Protein AF-A0A7C1PF03-F1 (afdb_monomer_lite)

pLDDT: mean 90.73, std 14.26, range [33.53, 98.62]

Radius of gyration: 15.97 Å; chains: 1; bounding box: 51×38×37 Å

Structure (mmCIF, N/CA/C/O backbone):
data_AF-A0A7C1PF03-F1
#
_entry.id   AF-A0A7C1PF03-F1
#
loop_
_atom_site.group_PDB
_atom_site.id
_atom_site.type_symbol
_atom_site.label_atom_id
_atom_site.label_alt_id
_atom_site.label_comp_id
_atom_site.label_asym_id
_atom_site.label_entity_id
_atom_site.label_seq_id
_atom_site.pdbx_PDB_ins_code
_atom_site.Cartn_x
_atom_site.Cartn_y
_atom_site.Cartn_z
_atom_site.occupancy
_atom_site.B_iso_or_equiv
_atom_site.auth_seq_id
_atom_site.auth_comp_id
_atom_site.auth_asym_id
_atom_site.auth_atom_id
_atom_site.pdbx_PDB_model_num
ATOM 1 N N . MET A 1 1 ? 2.542 13.795 2.225 1.00 77.25 1 MET A N 1
ATOM 2 C CA . MET A 1 1 ? 1.466 13.118 1.462 1.00 77.25 1 MET A CA 1
ATOM 3 C C . MET A 1 1 ? 1.217 13.896 0.180 1.00 77.25 1 MET A C 1
ATOM 5 O O . MET A 1 1 ? 0.924 15.082 0.275 1.00 77.25 1 MET A O 1
ATOM 9 N N . LYS A 1 2 ? 1.410 13.273 -0.987 1.00 88.19 2 LYS A N 1
ATOM 10 C CA . LYS A 1 2 ? 1.165 13.891 -2.303 1.00 88.19 2 LYS A CA 1
ATOM 11 C C . LYS A 1 2 ? -0.329 13.800 -2.676 1.00 88.19 2 LYS A C 1
ATOM 13 O O . LYS A 1 2 ? -1.029 12.983 -2.063 1.00 88.19 2 LYS A O 1
ATOM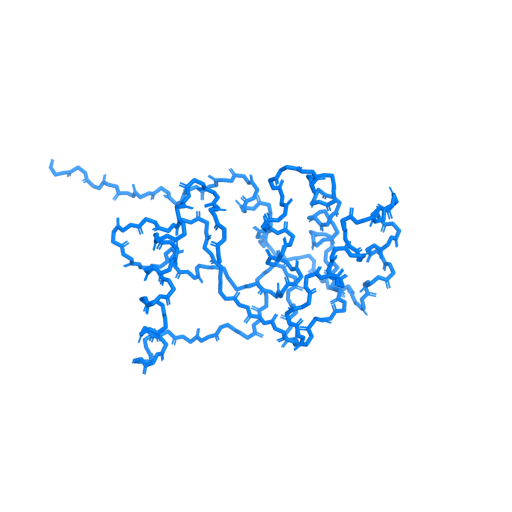 18 N N . PRO A 1 3 ? -0.828 14.600 -3.637 1.00 90.75 3 PRO A N 1
ATOM 19 C CA . PRO A 1 3 ? -2.128 14.340 -4.251 1.00 90.75 3 PRO A CA 1
ATOM 20 C C . PRO A 1 3 ? -2.194 12.901 -4.772 1.00 90.75 3 PRO A C 1
ATOM 22 O O . PRO A 1 3 ? -1.166 12.329 -5.143 1.00 90.75 3 PRO A O 1
ATOM 25 N N . TYR A 1 4 ? -3.376 12.298 -4.754 1.00 91.50 4 TYR A N 1
ATOM 26 C CA . TYR A 1 4 ? -3.552 10.922 -5.205 1.00 91.50 4 TYR A CA 1
ATOM 27 C C . TYR A 1 4 ? -4.984 10.680 -5.662 1.00 91.50 4 TYR A C 1
ATOM 29 O O . TYR A 1 4 ? -5.913 11.022 -4.937 1.00 91.50 4 TYR A O 1
ATOM 37 N N . ASN A 1 5 ? -5.136 10.072 -6.840 1.00 89.44 5 ASN A N 1
ATOM 38 C CA . ASN A 1 5 ? -6.428 9.692 -7.414 1.00 89.44 5 ASN A CA 1
ATOM 39 C C . ASN A 1 5 ? -7.464 10.838 -7.416 1.00 89.44 5 ASN A C 1
ATOM 41 O O . ASN A 1 5 ? -8.605 10.660 -7.013 1.00 89.44 5 ASN A O 1
ATOM 45 N N . GLY A 1 6 ? -7.032 12.054 -7.772 1.00 91.25 6 GLY A N 1
ATOM 46 C CA . GLY A 1 6 ? -7.879 13.255 -7.753 1.00 91.25 6 GLY A CA 1
ATOM 47 C C . GLY A 1 6 ? -8.086 13.897 -6.373 1.00 91.25 6 GLY A C 1
ATOM 48 O O . GLY A 1 6 ? -8.570 15.021 -6.295 1.00 91.25 6 GLY A O 1
ATOM 49 N N . PHE A 1 7 ? -7.658 13.259 -5.280 1.00 94.50 7 PHE A N 1
ATOM 50 C CA . PHE A 1 7 ? -7.795 13.808 -3.931 1.00 94.50 7 PHE A CA 1
ATOM 51 C C . PHE A 1 7 ? -6.573 14.618 -3.497 1.00 94.50 7 PHE A C 1
ATOM 53 O O . PHE A 1 7 ? -5.415 14.198 -3.626 1.00 94.50 7 PHE A O 1
ATOM 60 N N . SER A 1 8 ? -6.843 15.785 -2.910 1.00 96.00 8 SER A N 1
ATOM 61 C CA . SER A 1 8 ? -5.815 16.678 -2.383 1.00 96.00 8 SER A CA 1
ATOM 62 C C . SER A 1 8 ? -5.141 16.102 -1.126 1.00 96.00 8 SER A C 1
ATOM 64 O O . SER A 1 8 ? -5.741 15.315 -0.384 1.00 96.00 8 SER A O 1
ATOM 66 N N . PRO A 1 9 ? -3.911 16.539 -0.796 1.00 96.56 9 PRO A N 1
ATOM 67 C CA . PRO A 1 9 ? -3.266 16.182 0.465 1.00 96.56 9 PRO A CA 1
ATOM 68 C C . PRO A 1 9 ? -4.105 16.522 1.700 1.00 96.56 9 PRO A C 1
ATOM 70 O O . PRO A 1 9 ? -4.024 15.810 2.697 1.00 96.56 9 PRO A O 1
ATOM 73 N N . ARG A 1 10 ? -4.903 17.599 1.645 1.00 97.12 10 ARG A N 1
ATOM 74 C CA . ARG A 1 10 ? -5.795 18.008 2.737 1.00 97.12 10 ARG A CA 1
ATOM 75 C C . ARG A 1 10 ? -6.911 16.985 2.949 1.00 97.12 10 ARG A C 1
ATOM 77 O O . ARG A 1 10 ? -7.082 16.539 4.079 1.00 97.12 10 ARG A O 1
ATOM 84 N N . ALA A 1 11 ? -7.604 16.575 1.883 1.00 96.56 11 ALA A N 1
ATOM 85 C CA . ALA A 1 11 ? -8.670 15.570 1.957 1.00 96.56 11 ALA A CA 1
ATOM 86 C C . ALA A 1 11 ? -8.147 14.244 2.535 1.00 96.56 11 ALA A C 1
ATOM 88 O O . ALA A 1 11 ? -8.688 13.715 3.504 1.00 96.56 11 ALA A O 1
ATOM 89 N N . ARG A 1 12 ? -7.006 13.767 2.025 1.00 97.31 12 ARG A N 1
ATOM 90 C CA . ARG A 1 12 ? -6.386 12.521 2.500 1.00 97.31 12 ARG A CA 1
ATOM 91 C C . ARG A 1 12 ? -5.930 12.591 3.962 1.00 97.31 12 ARG A C 1
ATOM 93 O O . ARG A 1 12 ? -6.056 11.610 4.689 1.00 97.31 12 ARG A O 1
ATOM 100 N N . ARG A 1 13 ? -5.411 13.740 4.418 1.00 97.69 13 ARG A N 1
ATOM 101 C CA . ARG A 1 13 ? -5.062 13.948 5.836 1.00 97.69 13 ARG A CA 1
ATOM 102 C C . ARG A 1 13 ? -6.296 13.945 6.732 1.00 97.69 13 ARG A C 1
ATOM 104 O O . ARG A 1 13 ? -6.233 13.352 7.801 1.00 97.69 13 ARG A O 1
ATOM 111 N N . ALA A 1 14 ? -7.393 14.570 6.308 1.00 98.06 14 ALA A N 1
ATOM 112 C CA . ALA A 1 14 ? -8.637 14.574 7.073 1.00 98.06 14 ALA A CA 1
ATOM 113 C C . ALA A 1 14 ? -9.175 13.145 7.270 1.00 98.06 14 ALA A C 1
ATOM 115 O O . ALA A 1 14 ? -9.450 12.751 8.402 1.00 98.06 14 ALA A O 1
ATOM 116 N N . ALA A 1 15 ? -9.201 12.344 6.202 1.00 98.00 15 ALA A N 1
ATOM 117 C CA . ALA A 1 15 ? -9.570 10.932 6.269 1.00 98.00 15 ALA A CA 1
ATOM 118 C C . ALA A 1 15 ? -8.624 10.109 7.165 1.00 98.00 15 ALA A C 1
ATOM 120 O O . ALA A 1 15 ? -9.083 9.301 7.967 1.00 98.00 15 ALA A O 1
ATOM 121 N N . LEU A 1 16 ? -7.304 10.340 7.087 1.00 97.50 16 LEU A N 1
ATOM 122 C CA . LEU A 1 16 ? -6.335 9.678 7.971 1.00 97.50 16 LEU A CA 1
ATOM 123 C C . LEU A 1 16 ? -6.571 10.033 9.446 1.00 97.50 16 LEU A C 1
ATOM 125 O O . LEU A 1 16 ? -6.504 9.156 10.304 1.00 97.50 16 LEU A O 1
ATOM 129 N N . THR A 1 17 ? -6.837 11.304 9.753 1.00 98.38 17 THR A N 1
ATOM 130 C CA . THR A 1 17 ? -7.156 11.747 11.116 1.00 98.38 17 THR A CA 1
ATOM 131 C C . THR A 1 17 ? -8.432 11.086 11.622 1.00 98.38 17 THR A C 1
ATOM 133 O O . THR A 1 17 ? -8.454 10.615 12.756 1.00 98.38 17 THR A O 1
ATOM 136 N N . TRP A 1 18 ? -9.472 11.011 10.789 1.00 98.62 18 TRP A N 1
ATOM 137 C CA . TRP A 1 18 ? -10.704 10.299 11.124 1.00 98.62 18 TRP A CA 1
ATOM 138 C C . TRP A 1 18 ? -10.438 8.815 11.407 1.00 98.62 18 TRP A C 1
ATOM 140 O O . TRP A 1 18 ? -10.775 8.337 12.484 1.00 98.62 18 TRP A O 1
ATOM 150 N N . LEU A 1 19 ? -9.722 8.116 10.521 1.00 98.44 19 LEU A N 1
ATOM 151 C CA . LEU A 1 19 ? -9.433 6.688 10.681 1.00 98.44 19 LEU A CA 1
ATOM 152 C C . LEU A 1 19 ? -8.624 6.398 11.954 1.00 98.44 19 LEU A C 1
ATOM 154 O O . LEU A 1 19 ? -8.902 5.441 12.669 1.00 98.44 19 LEU A O 1
ATOM 158 N N . LYS A 1 20 ? -7.651 7.256 12.281 1.00 98.25 20 LYS A N 1
ATOM 159 C CA . LYS A 1 20 ? -6.896 7.149 13.537 1.00 98.25 20 LYS A CA 1
ATOM 160 C C . LYS A 1 20 ? -7.783 7.306 14.772 1.00 98.25 20 LYS A C 1
ATOM 162 O O . LYS A 1 20 ? -7.531 6.638 15.768 1.00 98.25 20 LYS A O 1
ATOM 167 N N . ARG A 1 21 ? -8.806 8.166 14.719 1.00 98.50 21 ARG A N 1
ATOM 168 C CA . ARG A 1 21 ? -9.789 8.302 15.806 1.00 98.50 21 ARG A CA 1
ATOM 169 C C . ARG A 1 21 ? -10.666 7.059 15.923 1.00 98.50 21 ARG A C 1
ATOM 171 O O . ARG A 1 21 ? -10.918 6.634 17.042 1.00 98.50 21 ARG A O 1
ATOM 178 N N . GLU A 1 22 ? -11.066 6.450 14.807 1.00 98.62 22 GLU A N 1
ATOM 179 C CA . GLU A 1 22 ? -11.796 5.174 14.824 1.00 98.62 22 GLU A CA 1
ATOM 180 C C . GLU A 1 22 ? -10.974 4.051 15.470 1.00 98.62 22 GLU A C 1
ATOM 182 O O . GLU A 1 22 ? -11.512 3.289 16.271 1.00 98.62 22 GLU A O 1
ATOM 187 N N . TYR A 1 23 ? -9.667 3.988 15.183 1.00 98.31 23 TYR A N 1
ATOM 188 C CA . TYR A 1 23 ? -8.753 3.050 15.845 1.00 98.31 23 TYR A CA 1
ATOM 189 C C . TYR A 1 23 ? -8.600 3.340 17.338 1.00 98.31 23 TYR A C 1
ATOM 191 O O . TYR A 1 23 ? -8.730 2.433 18.151 1.00 98.31 23 TYR A O 1
ATOM 199 N N . ALA A 1 24 ? -8.359 4.599 17.714 1.00 98.44 24 ALA A N 1
ATOM 200 C CA . ALA A 1 24 ? -8.208 4.985 19.117 1.00 98.44 24 ALA A CA 1
ATOM 201 C C . ALA A 1 24 ? -9.483 4.726 19.937 1.00 98.44 24 ALA A C 1
ATOM 203 O O . ALA A 1 24 ? -9.402 4.411 21.118 1.00 98.44 24 ALA A O 1
ATOM 204 N N . ALA A 1 25 ? -10.653 4.834 19.306 1.00 98.31 25 ALA A N 1
ATOM 205 C CA . ALA A 1 25 ? -11.940 4.545 19.924 1.00 98.31 25 ALA A CA 1
ATOM 206 C C . ALA A 1 25 ? -12.333 3.055 19.883 1.00 98.31 25 ALA A C 1
ATOM 208 O O . ALA A 1 25 ? -13.431 2.718 20.315 1.00 98.31 25 ALA A O 1
ATOM 209 N N . GLY A 1 26 ? -11.501 2.176 19.312 1.00 98.12 26 GLY A N 1
ATOM 210 C CA . GLY A 1 26 ? -11.781 0.740 19.207 1.00 98.12 26 GLY A CA 1
ATOM 211 C C . GLY A 1 26 ? -12.901 0.360 18.230 1.00 98.12 26 GLY A C 1
ATOM 212 O O . GLY A 1 26 ? -13.267 -0.808 18.154 1.00 98.12 26 GLY A O 1
ATOM 213 N N . ARG A 1 27 ? -13.440 1.309 17.452 1.00 97.88 27 ARG A N 1
ATOM 214 C CA . ARG A 1 27 ? -14.486 1.042 16.444 1.00 97.88 27 ARG A CA 1
ATOM 215 C C . ARG A 1 27 ? -13.943 0.369 15.188 1.00 97.88 27 ARG A C 1
ATOM 217 O O . ARG A 1 27 ? -14.700 -0.221 14.423 1.00 97.88 27 ARG A O 1
ATOM 224 N N . ARG A 1 28 ? -12.634 0.475 14.958 1.00 97.69 28 ARG A N 1
ATOM 225 C CA . ARG A 1 28 ? -11.913 -0.207 13.881 1.00 97.69 28 ARG A CA 1
ATOM 226 C C . ARG A 1 28 ? -10.607 -0.776 14.412 1.00 97.69 28 ARG A C 1
ATOM 228 O O . ARG A 1 28 ? -10.045 -0.257 15.375 1.00 97.69 28 ARG A O 1
ATOM 235 N N . THR A 1 29 ? -10.086 -1.785 13.729 1.00 97.25 29 THR A N 1
ATOM 236 C CA . THR A 1 29 ? -8.787 -2.387 14.029 1.00 97.25 29 THR A CA 1
ATOM 237 C C . THR A 1 29 ? -7.780 -2.079 12.921 1.00 97.25 29 THR A C 1
ATOM 239 O O . THR A 1 29 ? -8.134 -2.096 11.738 1.00 97.25 29 THR A O 1
ATOM 242 N N . PRO A 1 30 ? -6.516 -1.774 13.265 1.00 97.12 30 PRO A N 1
ATOM 243 C CA . PRO A 1 30 ? -5.452 -1.699 12.276 1.00 97.12 30 PRO A CA 1
ATOM 244 C C . PRO A 1 30 ? -5.292 -3.036 11.534 1.00 97.12 30 PRO A C 1
ATOM 246 O O . PRO A 1 30 ? -5.387 -4.094 12.159 1.00 97.12 30 PRO A O 1
ATOM 249 N N . PRO A 1 31 ? -5.025 -3.015 10.219 1.00 97.75 31 PRO A N 1
ATOM 250 C CA . PRO A 1 31 ? -4.905 -4.239 9.442 1.00 97.75 31 PRO A CA 1
ATOM 251 C C . PRO A 1 31 ? -3.628 -5.020 9.770 1.00 97.75 31 PRO A C 1
ATOM 253 O O . PRO A 1 31 ? -2.554 -4.439 9.919 1.00 97.75 31 PRO A O 1
ATOM 256 N N . THR A 1 32 ? -3.738 -6.348 9.793 1.00 97.94 32 THR A N 1
ATOM 257 C CA . THR A 1 32 ? -2.624 -7.280 10.061 1.00 97.94 32 THR A CA 1
ATOM 258 C C . THR A 1 32 ? -2.328 -8.231 8.901 1.00 97.94 32 THR A C 1
ATOM 260 O O . THR A 1 32 ? -1.326 -8.939 8.928 1.00 97.94 32 THR A O 1
ATOM 263 N N . VAL A 1 33 ? -3.167 -8.246 7.859 1.00 97.44 33 VAL A N 1
ATOM 264 C CA . VAL A 1 33 ? -2.991 -9.084 6.666 1.00 97.44 33 VAL A CA 1
ATOM 265 C C . VAL A 1 33 ? -3.280 -8.255 5.422 1.00 97.44 33 VAL A C 1
ATOM 267 O O . VAL A 1 33 ? -4.213 -7.465 5.391 1.00 97.44 33 VAL A O 1
ATOM 270 N N . CYS A 1 34 ? -2.458 -8.413 4.389 1.00 97.81 34 CYS A N 1
ATOM 271 C CA . CYS A 1 34 ? -2.644 -7.752 3.104 1.00 97.81 34 CYS A CA 1
ATOM 272 C C . CYS A 1 34 ? -3.741 -8.442 2.281 1.00 97.81 34 CYS A C 1
ATOM 274 O O . CYS A 1 34 ? -3.567 -9.595 1.884 1.00 97.81 34 CYS A O 1
ATOM 276 N N . ASP A 1 35 ? -4.792 -7.719 1.904 1.00 97.12 35 ASP A N 1
ATOM 277 C CA . ASP A 1 35 ? -5.883 -8.234 1.067 1.00 97.12 35 ASP A CA 1
ATOM 278 C C . ASP A 1 35 ? -5.389 -8.628 -0.334 1.00 97.12 35 ASP A C 1
ATOM 280 O O . ASP A 1 35 ? -5.873 -9.578 -0.946 1.00 97.12 35 ASP A O 1
ATOM 284 N N . ALA A 1 36 ? -4.381 -7.917 -0.852 1.00 97.00 36 ALA A N 1
ATOM 285 C CA . ALA A 1 36 ? -3.868 -8.145 -2.199 1.00 97.00 36 ALA A CA 1
ATOM 286 C C . ALA A 1 36 ? -2.991 -9.396 -2.303 1.00 97.00 36 ALA A C 1
ATOM 288 O O . ALA A 1 36 ? -3.216 -10.216 -3.186 1.00 97.00 36 ALA A O 1
ATOM 289 N N . CYS A 1 37 ? -1.993 -9.556 -1.427 1.00 96.69 37 CYS A N 1
ATOM 290 C CA . CYS A 1 37 ? -0.991 -10.630 -1.523 1.00 96.69 37 CYS A CA 1
ATOM 291 C C . CYS A 1 37 ? -0.949 -11.581 -0.315 1.00 96.69 37 CYS A C 1
ATOM 293 O O . CYS A 1 37 ? -0.204 -12.554 -0.346 1.00 96.69 37 CYS A O 1
ATOM 295 N N . GLY A 1 38 ? -1.738 -11.348 0.741 1.00 95.88 38 GLY A N 1
ATOM 296 C CA . GLY A 1 38 ? -1.810 -12.226 1.923 1.00 95.88 38 GLY A CA 1
ATOM 297 C C . GLY A 1 38 ? -0.561 -12.210 2.794 1.00 95.88 38 GLY A C 1
ATOM 298 O O . GLY A 1 38 ? -0.352 -13.109 3.605 1.00 95.88 38 GLY A O 1
ATOM 299 N N . GLN A 1 39 ? 0.306 -11.218 2.599 1.00 96.50 39 GLN A N 1
ATOM 300 C CA . GLN A 1 39 ? 1.415 -10.960 3.504 1.00 96.50 39 GLN A CA 1
ATOM 301 C C . GLN A 1 39 ? 0.867 -10.575 4.887 1.00 96.50 39 GLN A C 1
ATOM 303 O O . GLN A 1 39 ? -0.009 -9.717 4.961 1.00 96.50 39 GLN A O 1
ATOM 308 N N . HIS A 1 40 ? 1.400 -11.189 5.941 1.00 97.19 40 HIS A N 1
ATOM 309 C CA . HIS A 1 40 ? 1.092 -10.909 7.351 1.00 97.19 40 HIS A CA 1
ATOM 310 C C . HIS A 1 40 ? 2.304 -10.337 8.110 1.00 97.19 40 HIS A C 1
ATOM 312 O O . HIS A 1 40 ? 2.194 -9.956 9.269 1.00 97.19 40 HIS A O 1
ATOM 318 N N . GLU A 1 41 ? 3.468 -10.262 7.459 1.00 97.62 41 GLU A N 1
ATOM 319 C CA . GLU A 1 41 ? 4.704 -9.734 8.030 1.00 97.62 41 GLU A CA 1
ATOM 320 C C . GLU A 1 41 ? 5.017 -8.313 7.543 1.00 97.62 41 GLU A C 1
ATOM 322 O O . GLU A 1 41 ? 4.729 -7.925 6.402 1.00 97.62 41 GLU A O 1
ATOM 327 N N . GLY A 1 42 ? 5.729 -7.567 8.387 1.00 97.50 42 GLY A N 1
ATOM 328 C CA . GLY A 1 42 ? 6.207 -6.223 8.083 1.00 97.50 42 GLY A CA 1
ATOM 329 C C . GLY A 1 42 ? 5.106 -5.164 8.144 1.00 97.50 42 GLY A C 1
ATOM 330 O O . GLY A 1 42 ? 4.122 -5.288 8.864 1.00 97.50 42 GLY A O 1
ATOM 331 N N . VAL A 1 43 ? 5.302 -4.070 7.409 1.00 98.38 43 VAL A N 1
ATOM 332 C CA . VAL A 1 43 ? 4.381 -2.931 7.416 1.00 98.38 43 VAL A CA 1
ATOM 333 C C . VAL A 1 43 ? 3.142 -3.245 6.580 1.00 98.38 43 VAL A C 1
ATOM 335 O O . VAL A 1 43 ? 3.241 -3.460 5.366 1.00 98.38 43 VAL A O 1
ATOM 338 N N . ILE A 1 44 ? 1.978 -3.194 7.226 1.00 98.50 44 ILE A N 1
ATOM 339 C CA . ILE A 1 44 ? 0.656 -3.314 6.611 1.00 98.50 44 ILE A CA 1
ATOM 340 C C . ILE A 1 44 ? -0.151 -2.083 7.014 1.00 98.50 44 ILE A C 1
ATOM 342 O O . ILE A 1 44 ? -0.282 -1.769 8.192 1.00 98.50 44 ILE A O 1
ATOM 346 N N . ASP A 1 45 ? -0.631 -1.350 6.015 1.00 97.56 45 ASP A N 1
ATOM 347 C CA . ASP A 1 45 ? -1.309 -0.071 6.185 1.00 97.56 45 ASP A CA 1
ATOM 348 C C . ASP A 1 45 ? -2.681 -0.125 5.506 1.00 97.56 45 ASP A C 1
ATOM 350 O O . ASP A 1 45 ? -2.852 -0.740 4.449 1.00 97.56 45 ASP A O 1
ATOM 354 N N . ALA A 1 46 ? -3.654 0.573 6.089 1.00 97.94 46 ALA A N 1
ATOM 355 C CA . ALA A 1 46 ? -4.943 0.776 5.447 1.00 97.94 46 ALA A CA 1
ATOM 356 C C . ALA A 1 46 ? -4.799 1.733 4.253 1.00 97.94 46 ALA A C 1
ATOM 358 O O . ALA A 1 46 ? -4.043 2.709 4.292 1.00 97.94 46 ALA A O 1
ATOM 359 N N . HIS A 1 47 ? -5.554 1.471 3.196 1.00 97.62 47 HIS A N 1
ATOM 360 C CA . HIS A 1 47 ? -5.524 2.196 1.936 1.00 97.62 47 HIS A CA 1
ATOM 361 C C . HIS A 1 47 ? -6.943 2.519 1.464 1.00 97.62 47 HIS A C 1
ATOM 363 O O . HIS A 1 47 ? -7.901 1.816 1.779 1.00 97.62 47 HIS A O 1
ATOM 369 N N . SER A 1 48 ? -7.099 3.630 0.746 1.00 96.62 48 SER A N 1
ATOM 370 C CA . SER A 1 48 ? -8.392 4.107 0.233 1.00 96.62 48 SER A CA 1
ATOM 371 C C . SER A 1 48 ? -8.222 4.569 -1.207 1.00 96.62 48 SER A C 1
ATOM 373 O O . SER A 1 48 ? -7.255 5.258 -1.533 1.00 96.62 48 SER A O 1
ATOM 375 N N . GLU A 1 49 ? -9.167 4.201 -2.067 1.00 95.44 49 GLU A N 1
ATOM 376 C CA . GLU A 1 49 ? -9.275 4.765 -3.421 1.00 95.44 49 GLU A CA 1
ATOM 377 C C . GLU A 1 49 ? -10.181 5.997 -3.457 1.00 95.44 49 GLU A C 1
ATOM 379 O O . GLU A 1 49 ? -10.006 6.864 -4.311 1.00 95.44 49 GLU A O 1
ATOM 384 N N . ASP A 1 50 ? -11.102 6.089 -2.499 1.00 95.06 50 ASP A N 1
ATOM 385 C CA . ASP A 1 50 ? -12.044 7.182 -2.323 1.00 95.06 50 ASP A CA 1
ATOM 386 C C . ASP A 1 50 ? -11.797 7.842 -0.961 1.00 95.06 50 ASP A C 1
ATOM 388 O O . ASP A 1 50 ? -11.807 7.172 0.069 1.00 95.06 50 ASP A O 1
ATOM 392 N N . TYR A 1 51 ? -11.533 9.148 -0.971 1.00 95.94 51 TYR A N 1
ATOM 393 C CA . TYR A 1 51 ? -11.323 9.973 0.223 1.00 95.94 51 TYR A CA 1
ATOM 394 C C . TYR A 1 51 ? -12.418 11.042 0.383 1.00 95.94 51 TYR A C 1
ATOM 396 O O . TYR A 1 51 ? -12.187 12.072 1.022 1.00 95.94 51 TYR A O 1
ATOM 404 N N . SER A 1 52 ? -13.582 10.843 -0.241 1.00 96.25 52 SER A N 1
ATOM 405 C CA . SER A 1 52 ? -14.725 11.751 -0.156 1.00 96.25 52 SER A CA 1
ATOM 406 C C . SER A 1 52 ? -15.363 11.765 1.239 1.00 96.25 52 SER A C 1
ATOM 408 O O . SER A 1 52 ? -15.195 10.845 2.042 1.00 96.25 52 SER A O 1
ATOM 410 N N . THR A 1 53 ? -16.074 12.850 1.541 1.00 94.94 53 THR A N 1
ATOM 411 C CA . THR A 1 53 ? -16.923 12.988 2.733 1.00 94.94 53 THR A CA 1
ATOM 412 C C . THR A 1 53 ? -18.385 12.675 2.386 1.00 94.94 53 THR A C 1
ATOM 414 O O . THR A 1 53 ? -18.787 12.989 1.265 1.00 94.94 53 THR A O 1
ATOM 417 N N . PRO A 1 54 ? -19.207 12.170 3.330 1.00 97.38 54 PRO A N 1
ATOM 418 C CA . PRO A 1 54 ? -18.872 11.842 4.723 1.00 97.38 54 PRO A CA 1
ATOM 419 C C . PRO A 1 54 ? -17.903 10.658 4.815 1.00 97.38 54 PRO A C 1
ATOM 421 O O . PRO A 1 54 ? -17.861 9.843 3.908 1.00 97.38 54 PRO A O 1
ATOM 424 N N . PHE A 1 55 ? -17.090 10.582 5.874 1.00 98.00 55 PHE A N 1
ATOM 425 C CA . PHE A 1 55 ? -16.157 9.463 6.070 1.00 98.00 55 PHE A CA 1
ATOM 426 C C . PHE A 1 55 ? -16.878 8.218 6.604 1.00 98.00 55 PHE A C 1
ATOM 428 O O . PHE A 1 55 ? -17.836 8.337 7.364 1.00 98.00 55 PHE A O 1
ATOM 435 N N . GLY A 1 56 ? -16.401 7.034 6.214 1.00 96.75 56 GLY A N 1
ATOM 436 C CA . GLY A 1 56 ? -17.026 5.751 6.530 1.00 96.75 56 GLY A CA 1
ATOM 437 C C . GLY A 1 56 ? -16.216 4.566 5.998 1.00 96.75 56 GLY A C 1
ATOM 438 O O . GLY A 1 56 ? -14.985 4.590 5.999 1.00 96.75 56 GLY A O 1
ATOM 439 N N . ASP A 1 57 ? -16.901 3.523 5.529 1.00 96.06 57 ASP A N 1
ATOM 440 C CA . ASP A 1 57 ? -16.295 2.237 5.135 1.00 96.06 57 ASP A CA 1
ATOM 441 C C . ASP A 1 57 ? -15.357 2.301 3.930 1.00 96.06 57 ASP A C 1
ATOM 443 O O . ASP A 1 57 ? -14.467 1.464 3.790 1.00 96.06 57 ASP A O 1
ATOM 447 N N . HIS A 1 58 ? -15.489 3.312 3.075 1.00 95.31 58 HIS A N 1
ATOM 448 C CA . HIS A 1 58 ? -14.543 3.562 1.987 1.00 95.31 58 HIS A CA 1
ATOM 449 C C . HIS A 1 58 ? -13.171 4.033 2.486 1.00 95.31 58 HIS A C 1
ATOM 451 O O . HIS A 1 58 ? -12.170 3.815 1.797 1.00 95.31 58 HIS A O 1
ATOM 457 N N . ILE A 1 59 ? -13.094 4.620 3.685 1.00 97.94 59 ILE A N 1
ATOM 458 C CA . ILE A 1 59 ? -11.831 5.044 4.288 1.00 97.94 59 ILE A CA 1
ATOM 459 C C . ILE A 1 59 ? -11.155 3.849 4.960 1.00 97.94 59 ILE A C 1
ATOM 461 O O . ILE A 1 59 ? -11.665 3.248 5.900 1.00 97.94 59 ILE A O 1
ATOM 465 N N . GLY A 1 60 ? -9.958 3.528 4.481 1.00 96.94 60 GLY A N 1
ATOM 466 C CA . GLY A 1 60 ? -9.193 2.358 4.907 1.00 96.94 60 GLY A CA 1
ATOM 467 C C . GLY A 1 60 ? -9.741 1.030 4.379 1.00 96.94 60 GLY A C 1
ATOM 468 O O . GLY A 1 60 ? -9.391 -0.004 4.933 1.00 96.94 60 GLY A O 1
ATOM 469 N N . ARG A 1 61 ? -10.571 1.055 3.324 1.00 96.25 61 ARG A N 1
ATOM 470 C CA . ARG A 1 61 ? -11.246 -0.119 2.738 1.00 96.25 61 ARG A CA 1
ATOM 471 C C . ARG A 1 61 ? -10.323 -1.292 2.398 1.00 96.25 61 ARG A C 1
ATOM 473 O O . ARG A 1 61 ? -10.788 -2.425 2.389 1.00 96.25 61 ARG A O 1
ATOM 480 N N . TYR A 1 62 ? -9.064 -1.021 2.063 1.00 97.06 62 TYR A N 1
ATOM 481 C CA . TYR A 1 62 ? -8.108 -2.050 1.662 1.00 97.06 62 TYR A CA 1
ATOM 482 C C . TYR A 1 62 ? -6.954 -2.133 2.656 1.00 97.06 62 TYR A C 1
ATOM 484 O O . TYR A 1 62 ? -6.278 -1.137 2.907 1.00 97.06 62 TYR A O 1
ATOM 492 N N . ALA A 1 63 ? -6.663 -3.322 3.161 1.00 97.88 63 ALA A N 1
ATOM 493 C CA . ALA A 1 63 ? -5.455 -3.620 3.906 1.00 97.88 63 ALA A CA 1
ATOM 494 C C . ALA A 1 63 ? -4.329 -3.986 2.934 1.00 97.88 63 ALA A C 1
ATOM 496 O O . ALA A 1 63 ? -4.395 -5.001 2.244 1.00 97.88 63 ALA A O 1
ATOM 497 N N . LEU A 1 64 ? -3.269 -3.180 2.852 1.00 98.44 64 LEU A N 1
ATOM 498 C CA . LEU A 1 64 ? -2.171 -3.425 1.916 1.00 98.44 64 LEU A CA 1
ATOM 499 C C . LEU A 1 64 ? -0.828 -3.455 2.642 1.00 98.44 64 LEU A C 1
ATOM 501 O O . LEU A 1 64 ? -0.474 -2.526 3.367 1.00 98.44 64 LEU A O 1
ATOM 505 N N . CYS A 1 65 ? -0.020 -4.486 2.377 1.00 98.38 65 CYS A N 1
ATOM 506 C CA . CYS A 1 65 ? 1.390 -4.445 2.755 1.00 98.38 65 CYS A CA 1
ATOM 507 C C . CYS A 1 65 ? 2.091 -3.298 2.021 1.00 98.38 65 CYS A C 1
ATOM 509 O O . CYS A 1 65 ? 1.694 -2.929 0.910 1.00 98.38 65 CYS A O 1
ATOM 511 N N . TYR A 1 66 ? 3.172 -2.774 2.599 1.00 98.19 66 TYR A N 1
ATOM 512 C CA . TYR A 1 66 ? 3.899 -1.624 2.056 1.00 98.19 66 TYR A CA 1
ATOM 513 C C . TYR A 1 66 ? 4.217 -1.765 0.562 1.00 98.19 66 TYR A C 1
ATOM 515 O O . TYR A 1 66 ? 4.055 -0.819 -0.204 1.00 98.19 66 TYR A O 1
ATOM 523 N N . ARG A 1 67 ? 4.595 -2.970 0.120 1.00 97.38 67 ARG A N 1
ATOM 524 C CA . ARG A 1 67 ? 4.892 -3.258 -1.287 1.00 97.38 67 ARG A CA 1
ATOM 525 C C . ARG A 1 67 ? 3.672 -3.063 -2.195 1.00 97.38 67 ARG A C 1
ATOM 527 O O . ARG A 1 67 ? 3.757 -2.331 -3.177 1.00 97.38 67 ARG A O 1
ATOM 534 N N . CYS A 1 68 ? 2.535 -3.673 -1.849 1.00 98.00 68 CYS A N 1
ATOM 535 C CA . CYS A 1 68 ? 1.291 -3.518 -2.611 1.00 98.00 68 CYS A CA 1
ATOM 536 C C . CYS A 1 68 ? 0.785 -2.072 -2.560 1.00 98.00 68 CYS A C 1
ATOM 538 O O . CYS A 1 68 ? 0.381 -1.530 -3.584 1.00 98.00 68 CYS A O 1
ATOM 540 N N . HIS A 1 69 ? 0.872 -1.432 -1.394 1.00 97.81 69 HIS A N 1
ATOM 541 C CA . HIS A 1 69 ? 0.472 -0.043 -1.194 1.00 97.81 69 HIS A CA 1
ATOM 542 C C . HIS A 1 69 ? 1.275 0.903 -2.102 1.00 97.81 69 HIS A C 1
ATOM 544 O O . HIS A 1 69 ? 0.706 1.729 -2.817 1.00 97.81 69 HIS A O 1
ATOM 550 N N . MET A 1 70 ? 2.604 0.772 -2.125 1.00 96.62 70 MET A N 1
ATOM 551 C CA . MET A 1 70 ? 3.448 1.623 -2.967 1.00 96.62 70 MET A CA 1
ATOM 552 C C . MET A 1 70 ? 3.249 1.329 -4.457 1.00 96.62 70 MET A C 1
ATOM 554 O O . MET A 1 70 ? 3.182 2.271 -5.243 1.00 96.62 70 MET A O 1
ATOM 558 N N . ALA A 1 71 ? 3.072 0.062 -4.852 1.00 96.25 71 ALA A N 1
ATOM 559 C CA . ALA A 1 71 ? 2.752 -0.292 -6.237 1.00 96.25 71 ALA A CA 1
ATOM 560 C C . ALA A 1 71 ? 1.468 0.405 -6.716 1.00 96.25 71 ALA A C 1
ATOM 562 O O . ALA A 1 71 ? 1.459 1.005 -7.790 1.00 96.25 71 ALA A O 1
ATOM 563 N N . VAL A 1 72 ? 0.424 0.418 -5.879 1.00 96.12 72 VAL A N 1
ATOM 564 C CA . VAL A 1 72 ? -0.827 1.142 -6.145 1.00 96.12 72 VAL A CA 1
ATOM 565 C C . VAL A 1 72 ? -0.578 2.645 -6.305 1.00 96.12 72 VAL A C 1
ATOM 567 O O . VAL A 1 72 ? -1.068 3.247 -7.260 1.00 96.12 72 VAL A O 1
ATOM 570 N N . HIS A 1 73 ? 0.212 3.269 -5.429 1.00 93.62 73 HIS A N 1
ATOM 571 C CA . HIS A 1 73 ? 0.534 4.696 -5.543 1.00 93.62 73 HIS A CA 1
ATOM 572 C C . HIS A 1 73 ? 1.379 5.051 -6.773 1.00 93.62 73 HIS A C 1
ATOM 574 O O . HIS A 1 73 ? 1.218 6.140 -7.324 1.00 93.62 73 HIS A O 1
ATOM 580 N N . CYS A 1 74 ? 2.249 4.150 -7.220 1.00 92.50 74 CYS A N 1
ATOM 581 C CA . CYS A 1 74 ? 3.116 4.357 -8.379 1.00 92.50 74 CYS A CA 1
ATOM 582 C C . CYS A 1 74 ? 2.464 3.991 -9.719 1.00 92.50 74 CYS A C 1
ATOM 584 O O . CYS A 1 74 ? 3.086 4.205 -10.760 1.00 92.50 74 CYS A O 1
ATOM 586 N N . ARG A 1 75 ? 1.225 3.476 -9.719 1.00 91.81 75 ARG A N 1
ATOM 587 C CA . ARG A 1 75 ? 0.530 3.073 -10.952 1.00 91.81 75 ARG A CA 1
ATOM 588 C C . ARG A 1 75 ? 0.238 4.237 -11.897 1.00 91.81 75 ARG A C 1
ATOM 590 O O . ARG A 1 75 ? 0.116 4.038 -13.099 1.00 91.81 75 ARG A O 1
ATOM 597 N N . PHE A 1 76 ? 0.126 5.448 -11.355 1.00 84.50 76 PHE A N 1
ATOM 598 C CA . PHE A 1 76 ? -0.095 6.653 -12.139 1.00 84.50 76 PHE A CA 1
ATOM 599 C C . PHE A 1 76 ? 1.251 7.231 -12.598 1.00 84.50 76 PHE A C 1
ATOM 601 O O . PHE A 1 76 ? 2.079 7.632 -11.780 1.00 84.50 76 PHE A O 1
ATOM 608 N N . GLY A 1 77 ? 1.477 7.281 -13.912 1.00 79.81 77 GLY A N 1
ATOM 609 C CA . GLY A 1 77 ? 2.675 7.872 -14.516 1.00 79.81 77 GLY A CA 1
ATOM 610 C C . GLY A 1 77 ? 3.739 6.843 -14.907 1.00 79.81 77 GLY A C 1
ATOM 611 O O . GLY A 1 77 ? 3.424 5.785 -15.439 1.00 79.81 77 GLY A O 1
ATOM 612 N N . ARG A 1 78 ? 5.022 7.157 -14.675 1.00 76.88 78 ARG A N 1
ATOM 613 C CA . ARG A 1 78 ? 6.170 6.392 -15.215 1.00 76.88 78 ARG A CA 1
ATOM 614 C C . ARG A 1 78 ? 6.286 4.943 -14.711 1.00 76.88 78 ARG A C 1
ATOM 616 O O . ARG A 1 78 ? 7.028 4.174 -15.304 1.00 76.88 78 ARG A O 1
ATOM 623 N N . GLY A 1 79 ? 5.565 4.580 -13.648 1.00 81.62 79 GLY A N 1
ATOM 624 C CA . GLY A 1 79 ? 5.550 3.233 -13.067 1.00 81.62 79 GLY A CA 1
ATOM 625 C C . GLY A 1 79 ? 4.494 2.283 -13.646 1.00 81.62 79 GLY A C 1
ATOM 626 O O . GLY A 1 79 ? 4.326 1.186 -13.118 1.00 81.62 79 GLY A O 1
ATOM 627 N N . TRP A 1 80 ? 3.745 2.680 -14.683 1.00 86.50 80 TRP A N 1
ATOM 628 C CA . TRP A 1 80 ? 2.591 1.907 -15.166 1.00 86.50 80 TRP A CA 1
ATOM 629 C C . TRP A 1 80 ? 2.958 0.510 -15.698 1.00 86.50 80 TRP A C 1
ATOM 631 O O . TRP A 1 80 ? 2.212 -0.444 -15.479 1.00 86.50 80 TRP A O 1
ATOM 641 N N . ARG A 1 81 ? 4.119 0.358 -16.354 1.00 89.12 81 ARG A N 1
ATOM 642 C CA . ARG A 1 81 ? 4.588 -0.949 -16.857 1.00 89.12 81 ARG A CA 1
ATOM 643 C C . ARG A 1 81 ? 4.912 -1.892 -15.704 1.00 89.12 81 ARG A C 1
ATOM 645 O O . ARG A 1 81 ? 4.512 -3.051 -15.701 1.00 89.12 81 ARG A O 1
ATOM 652 N N . GLN A 1 82 ? 5.612 -1.369 -14.704 1.00 92.81 82 GLN A N 1
ATOM 653 C CA . GLN A 1 82 ? 6.010 -2.096 -13.506 1.00 92.81 82 GLN A CA 1
ATOM 654 C C . GLN A 1 82 ? 4.787 -2.481 -12.669 1.00 92.81 82 GLN A C 1
ATOM 656 O O . GLN A 1 82 ? 4.714 -3.597 -12.159 1.00 92.81 82 GLN A O 1
ATOM 661 N N . TRP A 1 83 ? 3.790 -1.5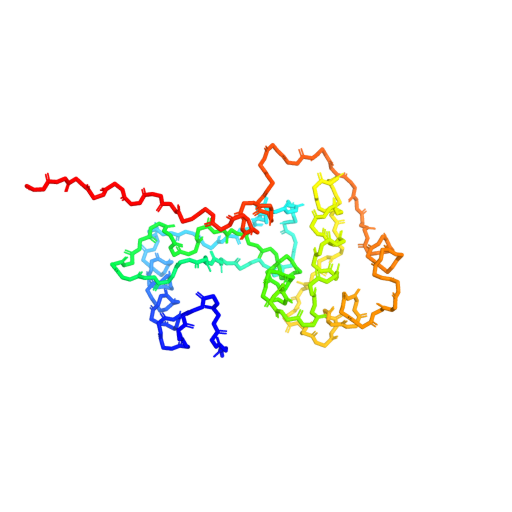95 -12.599 1.00 94.06 83 TRP A N 1
ATOM 662 C CA . TRP A 1 83 ? 2.482 -1.885 -12.021 1.00 94.06 83 TRP A CA 1
ATOM 663 C C . TRP A 1 83 ? 1.790 -3.069 -12.704 1.00 94.06 83 TRP A C 1
ATOM 665 O O . TRP A 1 83 ? 1.321 -3.968 -12.008 1.00 94.06 83 TRP A O 1
ATOM 675 N N . ASP A 1 84 ? 1.741 -3.103 -14.038 1.00 93.56 84 ASP A N 1
ATOM 676 C CA . ASP A 1 84 ? 1.051 -4.177 -14.757 1.00 93.56 84 ASP A CA 1
ATOM 677 C C . ASP A 1 84 ? 1.699 -5.547 -14.511 1.00 93.56 84 ASP A C 1
ATOM 679 O O . ASP A 1 84 ? 1.011 -6.513 -14.171 1.00 93.56 84 ASP A O 1
ATOM 683 N N . VAL A 1 85 ? 3.033 -5.614 -14.578 1.00 95.12 85 VAL A N 1
ATOM 684 C CA . VAL A 1 85 ? 3.795 -6.832 -14.260 1.00 95.12 85 VAL A CA 1
ATOM 685 C C . VAL A 1 85 ? 3.554 -7.266 -12.814 1.00 95.12 85 VAL A C 1
ATOM 687 O O . VAL A 1 85 ? 3.240 -8.430 -12.560 1.00 95.12 85 VAL A O 1
ATOM 690 N N . TYR A 1 86 ? 3.643 -6.333 -11.864 1.00 96.56 86 TYR A N 1
ATOM 691 C CA . TYR A 1 86 ? 3.420 -6.615 -10.448 1.00 96.56 86 TYR A CA 1
ATOM 692 C C . TYR A 1 86 ? 2.007 -7.148 -10.186 1.00 96.56 86 TYR A C 1
ATOM 694 O O . TYR A 1 86 ? 1.833 -8.169 -9.525 1.00 96.56 86 TYR A O 1
ATOM 702 N N . ARG A 1 87 ? 0.985 -6.501 -10.751 1.00 95.94 87 ARG A N 1
ATOM 703 C CA . ARG A 1 87 ? -0.421 -6.885 -10.591 1.00 95.94 87 ARG A CA 1
ATOM 704 C C . ARG A 1 87 ? -0.702 -8.291 -11.130 1.00 95.94 87 ARG A C 1
ATOM 706 O O . ARG A 1 87 ? -1.426 -9.048 -10.484 1.00 95.94 87 ARG A O 1
ATOM 713 N N . ARG A 1 88 ? -0.125 -8.664 -12.279 1.00 95.31 88 ARG A N 1
ATOM 714 C CA . ARG A 1 88 ? -0.230 -10.031 -12.827 1.00 95.31 88 ARG A CA 1
ATOM 715 C C . ARG A 1 88 ? 0.466 -11.054 -11.932 1.00 95.31 88 ARG A C 1
ATOM 717 O O . ARG A 1 88 ? -0.081 -12.124 -11.693 1.00 95.31 88 ARG A O 1
ATOM 724 N N . LEU A 1 89 ? 1.635 -10.708 -11.394 1.00 96.12 89 LEU A N 1
ATOM 725 C CA . LEU A 1 89 ? 2.391 -11.580 -10.497 1.00 96.12 89 LEU A CA 1
ATOM 726 C C . LEU A 1 89 ? 1.621 -11.871 -9.196 1.00 96.12 89 LEU A C 1
ATOM 728 O O . LEU A 1 89 ? 1.536 -13.021 -8.772 1.00 96.12 89 LEU A O 1
ATOM 732 N N . ILE A 1 90 ? 1.003 -10.849 -8.595 1.00 97.31 90 ILE A N 1
ATOM 733 C CA . ILE A 1 90 ? 0.149 -11.022 -7.410 1.00 97.31 90 ILE A CA 1
ATOM 734 C C . ILE A 1 90 ? -1.115 -11.831 -7.735 1.00 97.31 90 ILE A C 1
ATOM 736 O O . ILE A 1 90 ? -1.518 -12.670 -6.929 1.00 97.31 90 ILE A O 1
ATOM 740 N N . ALA A 1 91 ? -1.713 -11.638 -8.916 1.00 96.25 91 ALA A N 1
ATOM 741 C CA . ALA A 1 91 ? -2.866 -12.428 -9.357 1.00 96.25 91 ALA A CA 1
ATOM 742 C C . ALA A 1 91 ? -2.538 -13.915 -9.526 1.00 96.25 91 ALA A C 1
ATOM 744 O O . ALA A 1 91 ? -3.368 -14.759 -9.212 1.00 96.25 91 ALA A O 1
ATOM 745 N N . ALA A 1 92 ? -1.312 -14.235 -9.941 1.00 95.69 92 ALA A N 1
ATOM 746 C CA . ALA A 1 92 ? -0.806 -15.604 -9.995 1.00 95.69 92 ALA A CA 1
ATOM 747 C C . ALA A 1 92 ? -0.478 -16.198 -8.606 1.00 95.69 92 ALA A C 1
ATOM 749 O O . ALA A 1 92 ? 0.002 -17.323 -8.523 1.00 95.69 92 ALA A O 1
ATOM 750 N N . GLY A 1 93 ? -0.710 -15.461 -7.513 1.00 96.12 93 GLY A N 1
ATOM 751 C CA . GLY A 1 93 ? -0.528 -15.957 -6.148 1.00 96.12 93 GLY A CA 1
ATOM 752 C C . GLY A 1 93 ? 0.855 -15.701 -5.547 1.00 96.12 93 GLY A C 1
ATOM 753 O O . GLY A 1 93 ? 1.179 -16.275 -4.508 1.00 96.12 93 GLY A O 1
ATOM 754 N N . ALA A 1 94 ? 1.683 -14.846 -6.149 1.00 96.75 94 ALA A N 1
ATOM 755 C CA . ALA A 1 94 ? 2.998 -14.548 -5.593 1.00 96.75 94 ALA A CA 1
ATOM 756 C C . ALA A 1 94 ? 2.911 -13.768 -4.273 1.00 96.75 94 ALA A C 1
ATOM 758 O O . ALA A 1 94 ? 2.183 -12.777 -4.154 1.00 96.75 94 ALA A O 1
ATOM 759 N N . VAL A 1 95 ? 3.750 -14.149 -3.310 1.00 96.88 95 VAL A N 1
ATOM 760 C CA . VAL A 1 95 ? 4.014 -13.373 -2.097 1.00 96.88 95 VAL A CA 1
ATOM 761 C C . VAL A 1 95 ? 5.492 -13.014 -2.063 1.00 96.88 95 VAL A C 1
ATOM 763 O O . VAL A 1 95 ? 6.364 -13.883 -2.088 1.00 96.88 95 VAL A O 1
ATOM 766 N N . LEU A 1 96 ? 5.777 -11.715 -2.030 1.00 96.75 96 LEU A N 1
ATOM 767 C CA . LEU A 1 96 ? 7.138 -11.186 -2.068 1.00 96.75 96 LEU A CA 1
ATOM 768 C C . LEU A 1 96 ? 7.643 -10.850 -0.662 1.00 96.75 96 LEU A C 1
ATOM 770 O O . LEU A 1 96 ? 6.856 -10.614 0.261 1.00 96.75 96 LEU A O 1
ATOM 774 N N . ARG A 1 97 ? 8.971 -10.772 -0.526 1.00 96.94 97 ARG A N 1
ATOM 775 C CA . ARG A 1 97 ? 9.659 -10.434 0.727 1.00 96.94 97 ARG A CA 1
ATOM 776 C C . ARG A 1 97 ? 9.066 -9.169 1.375 1.00 96.94 97 ARG A C 1
ATOM 778 O O . ARG A 1 97 ? 8.914 -8.152 0.675 1.00 96.94 97 ARG A O 1
ATOM 785 N N . PRO A 1 98 ? 8.758 -9.199 2.685 1.00 97.44 98 PRO A N 1
ATOM 786 C CA . PRO A 1 98 ? 8.152 -8.069 3.375 1.00 97.44 98 PRO A CA 1
ATOM 787 C C . PRO A 1 98 ? 9.107 -6.877 3.496 1.00 97.44 98 PRO A C 1
ATOM 789 O O . PRO A 1 98 ? 10.335 -6.995 3.422 1.00 97.44 98 PRO A O 1
ATOM 792 N N . PHE A 1 99 ? 8.508 -5.709 3.707 1.00 97.94 99 PHE A N 1
ATOM 793 C CA . PHE A 1 99 ? 9.200 -4.501 4.135 1.00 97.94 99 PHE A CA 1
ATOM 794 C C . PHE A 1 99 ? 8.892 -4.273 5.611 1.00 97.94 99 PHE A C 1
ATOM 796 O O . PHE A 1 99 ? 7.755 -3.970 5.958 1.00 97.94 99 PHE A O 1
ATOM 803 N N . TYR A 1 100 ? 9.905 -4.387 6.468 1.00 97.62 100 TYR A N 1
ATOM 804 C CA . TYR A 1 100 ? 9.786 -4.082 7.899 1.00 97.62 100 TYR A CA 1
ATOM 805 C C . TYR A 1 100 ? 9.873 -2.578 8.195 1.00 97.62 100 TYR A C 1
ATOM 807 O O . TYR A 1 100 ? 9.498 -2.127 9.270 1.00 97.62 100 TYR A O 1
ATOM 815 N N . THR A 1 101 ? 10.318 -1.782 7.220 1.00 96.88 101 THR A N 1
ATOM 816 C CA . THR A 1 101 ? 10.391 -0.321 7.304 1.00 96.88 101 THR A CA 1
ATOM 817 C C . THR A 1 101 ? 9.835 0.320 6.034 1.00 96.88 101 THR A C 1
ATOM 819 O O . THR A 1 101 ? 9.866 -0.266 4.948 1.00 96.88 101 THR A O 1
ATOM 822 N N . ARG A 1 102 ? 9.322 1.551 6.153 1.00 96.50 102 ARG A N 1
ATOM 823 C CA . ARG A 1 102 ? 8.750 2.315 5.030 1.00 96.50 102 ARG A CA 1
ATOM 824 C C . ARG A 1 102 ? 9.856 2.937 4.164 1.00 96.50 102 ARG A C 1
ATOM 826 O O . ARG A 1 102 ? 10.064 4.146 4.190 1.00 96.50 102 ARG A O 1
ATOM 833 N N . SER A 1 103 ? 10.579 2.105 3.412 1.00 96.38 103 SER A N 1
ATOM 834 C CA . SER A 1 103 ? 11.705 2.525 2.564 1.00 96.38 103 SER A CA 1
ATOM 835 C C . SER A 1 103 ? 11.317 2.634 1.087 1.00 96.38 103 SER A C 1
ATOM 837 O O . SER A 1 103 ? 11.320 1.644 0.348 1.00 96.38 103 SER A O 1
ATOM 839 N N . PHE A 1 104 ? 11.019 3.859 0.634 1.00 95.00 104 PHE A N 1
ATOM 840 C CA . PHE A 1 104 ? 10.659 4.100 -0.768 1.00 95.00 104 PHE A CA 1
ATOM 841 C C . PHE A 1 104 ? 11.846 3.896 -1.714 1.00 95.00 104 PHE A C 1
ATOM 843 O O . PHE A 1 104 ? 11.658 3.364 -2.801 1.00 95.00 104 PHE A O 1
ATOM 850 N N . GLY A 1 105 ? 13.068 4.258 -1.305 1.00 96.25 105 GLY A N 1
ATOM 851 C CA . GLY A 1 105 ? 14.269 4.060 -2.126 1.00 96.25 105 GLY A CA 1
ATOM 852 C C . GLY A 1 105 ? 14.497 2.584 -2.459 1.00 96.25 105 GLY A C 1
ATOM 853 O O . GLY A 1 105 ? 14.668 2.230 -3.624 1.00 96.25 105 GLY A O 1
ATOM 854 N N . ARG A 1 106 ? 14.378 1.704 -1.456 1.00 94.81 106 ARG A N 1
ATOM 855 C CA . ARG A 1 106 ? 14.446 0.253 -1.666 1.00 94.81 106 ARG A CA 1
ATOM 856 C C . ARG A 1 106 ? 13.278 -0.255 -2.514 1.00 94.81 106 ARG A C 1
ATOM 858 O O . ARG A 1 106 ? 13.493 -1.059 -3.415 1.00 94.81 106 ARG A O 1
ATOM 865 N N . PHE A 1 107 ? 12.053 0.221 -2.269 1.00 95.50 107 PHE A N 1
ATOM 866 C CA . PHE A 1 107 ? 10.911 -0.116 -3.126 1.00 95.50 107 PHE A CA 1
ATOM 867 C C . PHE A 1 107 ? 11.181 0.255 -4.591 1.00 95.50 107 PHE A C 1
ATOM 869 O O . PHE A 1 107 ? 11.017 -0.588 -5.468 1.00 95.50 107 PHE A O 1
ATOM 876 N N . ALA A 1 108 ? 11.642 1.476 -4.858 1.00 94.62 108 ALA A N 1
ATOM 877 C CA . ALA A 1 108 ? 11.932 1.945 -6.204 1.00 94.62 108 ALA A CA 1
ATOM 878 C C . ALA A 1 108 ? 13.034 1.111 -6.873 1.00 94.62 108 ALA A C 1
ATOM 880 O O . ALA A 1 108 ? 12.848 0.688 -8.012 1.00 94.62 108 ALA A O 1
ATOM 881 N N . ALA A 1 109 ? 14.123 0.807 -6.160 1.00 93.44 109 ALA A N 1
ATOM 882 C CA . ALA A 1 109 ? 15.203 -0.040 -6.664 1.00 93.44 109 ALA A CA 1
ATOM 883 C C . ALA A 1 109 ? 14.729 -1.459 -7.030 1.00 93.44 109 ALA A C 1
ATOM 885 O O . ALA A 1 109 ? 15.167 -2.013 -8.031 1.00 93.44 109 ALA A O 1
ATOM 886 N N . GLU A 1 110 ? 13.808 -2.037 -6.252 1.00 92.50 110 GLU A N 1
ATOM 887 C CA . GLU A 1 110 ? 13.279 -3.382 -6.509 1.00 92.50 110 GLU A CA 1
ATOM 888 C C . GLU A 1 110 ? 12.157 -3.420 -7.567 1.00 92.50 110 GLU A C 1
ATOM 890 O O . GLU A 1 110 ? 11.976 -4.455 -8.204 1.00 92.50 110 GLU A O 1
ATOM 895 N N . HIS A 1 111 ? 11.384 -2.337 -7.748 1.00 91.62 111 HIS A N 1
ATOM 896 C CA . HIS A 1 111 ? 10.150 -2.371 -8.558 1.00 91.62 111 HIS A CA 1
ATOM 897 C C . HIS A 1 111 ? 10.131 -1.416 -9.731 1.00 91.62 111 HIS A C 1
ATOM 899 O O . HIS A 1 111 ? 9.512 -1.751 -10.726 1.00 91.62 111 HIS A O 1
ATOM 905 N N . LEU A 1 112 ? 10.699 -0.217 -9.600 1.00 90.81 112 LEU A N 1
ATOM 906 C CA . LEU A 1 112 ? 10.509 0.868 -10.568 1.00 90.81 112 LEU A CA 1
ATOM 907 C C . LEU A 1 112 ? 11.719 1.052 -11.484 1.00 90.81 112 LEU A C 1
ATOM 909 O O . LEU A 1 112 ? 11.550 1.387 -12.652 1.00 90.81 112 LEU A O 1
ATOM 913 N N . VAL A 1 113 ? 12.920 0.851 -10.944 1.00 90.19 113 VAL A N 1
ATOM 914 C CA . VAL A 1 113 ? 14.200 1.052 -11.636 1.00 90.19 113 VAL A CA 1
ATOM 915 C C . VAL A 1 113 ? 14.597 -0.097 -12.575 1.00 90.19 113 VAL A C 1
ATOM 917 O O . VAL A 1 113 ? 15.147 0.209 -13.631 1.00 90.19 113 VAL A O 1
ATOM 920 N N . PRO A 1 114 ? 14.369 -1.390 -12.257 1.00 89.69 114 PRO A N 1
ATOM 921 C CA . PRO A 1 114 ? 14.873 -2.473 -13.097 1.00 89.69 114 PRO A CA 1
ATOM 922 C C . PRO A 1 114 ? 14.355 -2.397 -14.538 1.00 89.69 114 PRO A C 1
ATOM 924 O O . PRO A 1 114 ? 13.155 -2.236 -14.760 1.00 89.69 114 PRO A O 1
ATOM 927 N N . ALA A 1 115 ? 15.260 -2.573 -15.508 1.00 87.56 115 ALA A N 1
ATOM 928 C CA . ALA A 1 115 ? 14.915 -2.615 -16.930 1.00 87.56 115 ALA A CA 1
ATOM 929 C C . ALA A 1 115 ? 14.011 -3.815 -17.270 1.00 87.56 115 ALA A C 1
ATOM 931 O O . ALA A 1 115 ? 13.083 -3.683 -18.066 1.00 87.56 115 ALA A O 1
ATOM 932 N N . ASP A 1 116 ? 14.246 -4.956 -16.611 1.00 90.81 116 ASP A N 1
ATOM 933 C CA . ASP A 1 116 ? 13.353 -6.117 -16.613 1.00 90.81 116 ASP A CA 1
ATOM 934 C C . ASP A 1 116 ? 12.667 -6.267 -15.238 1.00 90.81 116 ASP A C 1
ATOM 936 O O . ASP A 1 116 ? 13.205 -6.912 -14.324 1.00 90.81 116 ASP A O 1
ATOM 940 N N . PRO A 1 117 ? 11.470 -5.678 -15.058 1.00 88.00 117 PRO A N 1
ATOM 941 C CA . PRO A 1 117 ? 10.722 -5.795 -13.811 1.00 88.00 117 PRO A CA 1
ATOM 942 C C . PRO A 1 117 ? 10.220 -7.223 -13.553 1.00 88.00 117 PRO A C 1
ATOM 944 O O . PRO A 1 117 ? 10.018 -7.588 -12.398 1.00 88.00 117 PRO A O 1
ATOM 947 N N . SER A 1 118 ? 10.040 -8.055 -14.584 1.00 90.56 118 SER A N 1
ATOM 948 C CA . SER A 1 118 ? 9.556 -9.431 -14.416 1.00 90.56 118 SER A CA 1
ATOM 949 C C . SER A 1 118 ? 10.598 -10.284 -13.701 1.00 90.56 118 SER A C 1
ATOM 951 O O . SER A 1 118 ? 10.306 -10.891 -12.665 1.00 90.56 118 SER A O 1
ATOM 953 N N . ALA A 1 119 ? 11.840 -10.275 -14.193 1.00 91.06 119 ALA A N 1
ATOM 954 C CA . ALA A 1 119 ? 12.927 -11.017 -13.563 1.00 91.06 119 ALA A CA 1
ATOM 955 C C . ALA A 1 119 ? 13.238 -10.491 -12.153 1.00 91.06 119 ALA A C 1
ATOM 957 O O . ALA A 1 119 ? 13.434 -11.282 -11.228 1.00 91.06 119 ALA A O 1
ATOM 958 N N . ALA A 1 120 ? 13.249 -9.165 -11.966 1.00 91.25 120 ALA A N 1
ATOM 959 C CA . ALA A 1 120 ? 13.511 -8.557 -10.663 1.00 91.25 120 ALA A CA 1
ATOM 960 C C . ALA A 1 120 ? 12.466 -8.957 -9.610 1.00 91.25 120 ALA A C 1
ATOM 962 O O . ALA A 1 120 ? 12.828 -9.405 -8.520 1.00 91.25 120 ALA A O 1
ATOM 963 N N . LEU A 1 121 ? 11.176 -8.862 -9.946 1.00 92.50 121 LEU A N 1
ATOM 964 C CA . LEU A 1 121 ? 10.094 -9.200 -9.023 1.00 92.50 121 LEU A CA 1
ATOM 965 C C . LEU A 1 121 ? 10.038 -10.697 -8.714 1.00 92.50 121 LEU A C 1
ATOM 967 O O . LEU A 1 121 ? 9.810 -11.059 -7.562 1.00 92.50 121 LEU A O 1
ATOM 971 N N . ARG A 1 122 ? 10.303 -11.567 -9.698 1.00 93.00 122 ARG A N 1
ATOM 972 C CA . ARG A 1 122 ? 10.364 -13.024 -9.483 1.00 93.00 122 ARG A CA 1
ATOM 973 C C . ARG A 1 122 ? 11.428 -13.417 -8.458 1.00 93.00 122 ARG A C 1
ATOM 975 O O . ARG A 1 122 ? 11.147 -14.245 -7.602 1.00 93.00 122 ARG A O 1
ATOM 982 N N . ARG A 1 123 ? 12.603 -12.774 -8.466 1.00 92.88 123 ARG A N 1
ATOM 983 C CA . ARG A 1 123 ? 13.653 -13.000 -7.447 1.00 92.88 123 ARG A CA 1
ATOM 984 C C . ARG A 1 123 ? 13.247 -12.567 -6.036 1.00 92.88 123 ARG A C 1
ATOM 986 O O . ARG A 1 123 ? 13.840 -13.019 -5.061 1.00 92.88 123 ARG A O 1
ATOM 993 N N . ALA A 1 124 ? 12.272 -11.670 -5.916 1.00 93.56 124 ALA A N 1
ATOM 994 C CA . ALA A 1 124 ? 11.762 -11.211 -4.629 1.00 93.56 124 ALA A CA 1
ATOM 995 C C . ALA A 1 124 ? 10.612 -12.078 -4.088 1.00 93.56 124 ALA A C 1
ATOM 997 O O . ALA A 1 124 ? 10.188 -11.856 -2.948 1.00 93.56 124 ALA A O 1
ATOM 998 N N . VAL A 1 125 ? 10.099 -13.036 -4.871 1.00 96.69 125 VAL A N 1
ATOM 999 C CA . VAL A 1 125 ? 9.074 -13.988 -4.426 1.00 96.69 125 VAL A CA 1
ATOM 1000 C C . VAL A 1 125 ? 9.679 -14.912 -3.377 1.00 96.69 125 VAL A C 1
ATOM 1002 O O . VAL A 1 125 ? 10.730 -15.505 -3.593 1.00 96.69 125 VAL A O 1
ATOM 1005 N N . VAL A 1 126 ? 9.013 -15.017 -2.230 1.00 96.94 126 VAL A N 1
ATOM 1006 C CA . VAL A 1 126 ? 9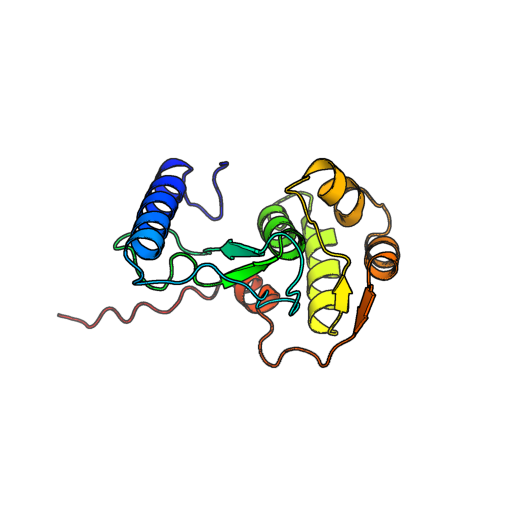.423 -15.908 -1.133 1.00 96.94 126 VAL A CA 1
ATOM 1007 C C . VAL A 1 126 ? 8.525 -17.133 -1.025 1.00 96.94 126 VAL A C 1
ATOM 1009 O O . VAL A 1 126 ? 8.952 -18.159 -0.513 1.00 96.94 126 VAL A O 1
ATOM 1012 N N . ARG A 1 127 ? 7.283 -17.038 -1.510 1.00 96.25 127 ARG A N 1
ATOM 1013 C CA . ARG A 1 127 ? 6.357 -18.167 -1.613 1.00 96.25 127 ARG A CA 1
ATOM 1014 C C . ARG A 1 127 ? 5.273 -17.894 -2.645 1.00 96.25 127 ARG A C 1
ATOM 1016 O O . ARG A 1 127 ? 4.980 -16.740 -2.967 1.00 96.25 127 ARG A O 1
ATOM 1023 N N . TRP A 1 128 ? 4.637 -18.969 -3.082 1.00 96.31 128 TRP A N 1
ATOM 1024 C CA . TRP A 1 128 ? 3.395 -18.941 -3.840 1.00 96.31 128 TRP A CA 1
ATOM 1025 C C . TRP A 1 128 ? 2.257 -19.409 -2.944 1.00 96.31 128 TRP A C 1
ATOM 1027 O O . TRP A 1 128 ? 2.440 -20.271 -2.087 1.00 96.31 128 TRP A O 1
ATOM 1037 N N . ARG A 1 129 ? 1.082 -18.827 -3.137 1.00 92.62 129 ARG A N 1
ATOM 1038 C CA . ARG A 1 129 ? -0.169 -19.283 -2.532 1.00 92.62 129 ARG A CA 1
ATOM 1039 C C . ARG A 1 129 ? -1.183 -19.549 -3.633 1.00 92.62 129 ARG A C 1
ATOM 1041 O O . ARG A 1 129 ? -0.990 -19.119 -4.769 1.00 92.62 129 ARG A O 1
ATOM 1048 N N . GLN A 1 130 ? -2.297 -20.170 -3.263 1.00 90.88 130 GLN A N 1
ATOM 1049 C CA . GLN A 1 130 ? -3.460 -20.188 -4.139 1.00 90.88 130 GLN A CA 1
ATOM 1050 C C . GLN A 1 130 ? -3.844 -18.747 -4.519 1.00 90.88 130 GLN A C 1
ATOM 1052 O O . GLN A 1 130 ? -3.832 -17.866 -3.644 1.00 90.88 130 GLN A O 1
ATOM 1057 N N . PRO A 1 131 ? -4.129 -18.477 -5.805 1.00 84.81 131 PRO A N 1
ATOM 1058 C CA . PRO A 1 131 ? -4.631 -17.185 -6.242 1.00 84.81 131 PRO A CA 1
ATOM 1059 C C . PRO A 1 131 ? -5.800 -16.733 -5.361 1.00 84.81 131 PRO A C 1
ATOM 1061 O O . PRO A 1 131 ? -6.685 -17.538 -5.057 1.00 84.81 131 PRO A O 1
ATOM 1064 N N . PRO A 1 132 ? -5.812 -15.472 -4.899 1.00 77.94 132 PRO A N 1
ATOM 1065 C CA . PRO A 1 132 ? -6.905 -15.004 -4.067 1.00 77.94 132 PRO A CA 1
ATOM 1066 C C . PRO A 1 132 ? -8.202 -14.992 -4.894 1.00 77.94 132 PRO A C 1
ATOM 1068 O O . PRO A 1 132 ? -8.171 -14.593 -6.060 1.00 77.94 132 PRO A O 1
ATOM 1071 N N . PRO A 1 133 ? -9.354 -15.359 -4.302 1.00 80.19 133 PRO A N 1
ATOM 1072 C CA . PRO A 1 133 ? -10.637 -15.349 -5.010 1.00 80.19 133 PRO A CA 1
ATOM 1073 C C 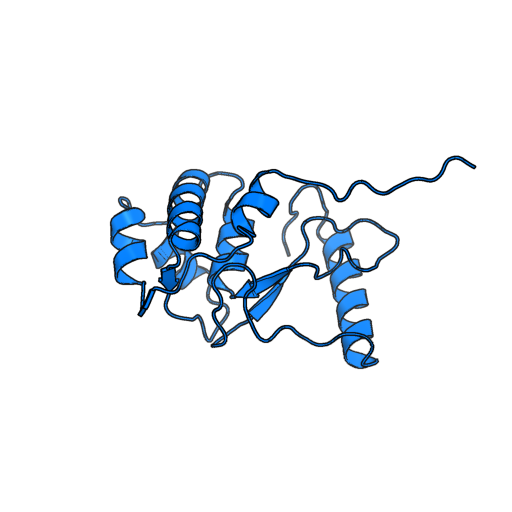. PRO A 1 133 ? -11.029 -13.937 -5.468 1.00 80.19 133 PRO A C 1
ATOM 1075 O O . PRO A 1 133 ? -11.763 -13.771 -6.438 1.00 80.19 133 PRO A O 1
ATOM 1078 N N . ARG A 1 134 ? -10.510 -12.911 -4.781 1.00 88.19 134 ARG A N 1
ATOM 1079 C CA . ARG A 1 134 ? -10.628 -11.506 -5.162 1.00 88.19 134 ARG A CA 1
ATOM 1080 C C . ARG A 1 134 ? -9.280 -10.936 -5.552 1.00 88.19 134 ARG A C 1
ATOM 1082 O O . ARG A 1 134 ? -8.307 -10.982 -4.800 1.00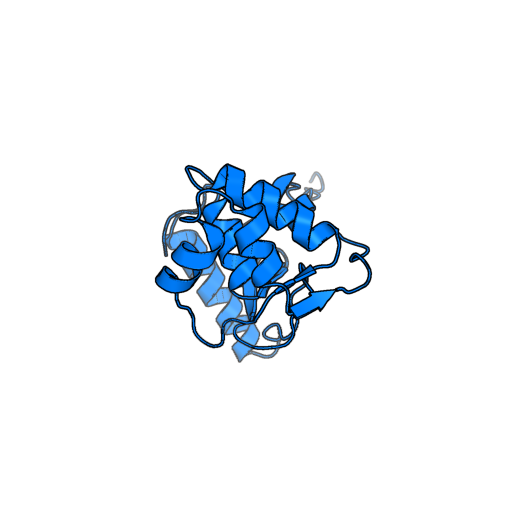 88.19 134 ARG A O 1
ATOM 1089 N N . LEU A 1 135 ? -9.249 -10.334 -6.728 1.00 92.56 135 LEU A N 1
ATOM 1090 C CA . LEU A 1 135 ? -8.066 -9.717 -7.296 1.00 92.56 135 LEU A CA 1
ATOM 1091 C C . LEU A 1 135 ? -8.037 -8.228 -6.926 1.00 92.56 135 LEU A C 1
ATOM 1093 O O . LEU A 1 135 ? -8.322 -7.363 -7.744 1.00 92.56 135 LEU A O 1
ATOM 1097 N N . ILE A 1 136 ? -7.696 -7.911 -5.675 1.00 94.81 136 ILE A N 1
ATOM 1098 C CA . ILE A 1 136 ? -7.793 -6.540 -5.129 1.00 94.81 136 ILE A CA 1
ATOM 1099 C C . ILE A 1 136 ? -7.051 -5.499 -5.978 1.00 94.81 136 ILE A C 1
ATOM 1101 O O . ILE A 1 136 ? -7.546 -4.395 -6.192 1.00 94.81 136 ILE A O 1
ATOM 1105 N N . LEU A 1 137 ? -5.874 -5.836 -6.515 1.00 95.50 137 LEU A N 1
ATOM 1106 C CA . LEU A 1 137 ? -5.125 -4.908 -7.370 1.00 95.50 137 LEU A CA 1
ATOM 1107 C C . LEU A 1 137 ? -5.800 -4.682 -8.733 1.00 95.50 137 LEU A C 1
ATOM 1109 O O . LEU A 1 137 ? -5.610 -3.631 -9.340 1.00 95.50 137 LEU A O 1
ATOM 1113 N N . GLN A 1 138 ? -6.587 -5.644 -9.214 1.00 93.25 138 GLN A N 1
ATOM 1114 C CA . GLN A 1 138 ? -7.416 -5.536 -10.411 1.00 93.25 138 GLN A CA 1
ATOM 1115 C C . GLN A 1 138 ? -8.628 -4.655 -10.121 1.00 93.25 138 GLN A C 1
ATOM 1117 O O . GLN A 1 138 ? -8.890 -3.754 -10.905 1.00 93.25 138 GLN A O 1
ATOM 1122 N N . GLU A 1 139 ? -9.301 -4.856 -8.985 1.00 92.19 139 GLU A N 1
ATOM 1123 C CA . GLU A 1 139 ? -10.432 -4.022 -8.547 1.00 92.19 139 GLU A CA 1
ATOM 1124 C C . GLU A 1 139 ? -10.018 -2.546 -8.393 1.00 92.19 139 GLU A C 1
ATOM 1126 O O . GLU A 1 139 ? -10.704 -1.634 -8.854 1.00 92.19 139 GLU A O 1
ATOM 1131 N N . ILE A 1 140 ? -8.841 -2.300 -7.805 1.00 92.38 140 ILE A N 1
ATOM 1132 C CA . ILE A 1 140 ? -8.252 -0.958 -7.704 1.00 92.38 140 ILE A CA 1
ATOM 1133 C C . ILE A 1 140 ? -7.905 -0.391 -9.092 1.00 92.38 140 ILE A C 1
ATOM 1135 O O . ILE A 1 140 ? -8.046 0.813 -9.320 1.00 92.38 140 ILE A O 1
ATOM 1139 N N . ALA A 1 141 ? -7.448 -1.231 -10.028 1.00 88.69 141 ALA A N 1
ATOM 1140 C CA . ALA A 1 141 ? -7.130 -0.805 -11.391 1.00 88.69 141 ALA A CA 1
ATOM 1141 C C . ALA A 1 141 ? -8.381 -0.467 -1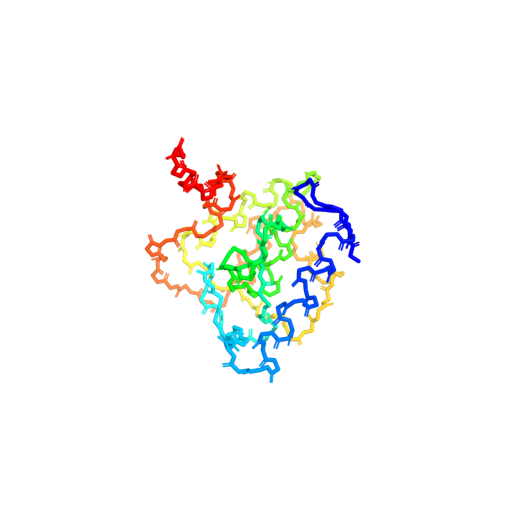2.214 1.00 88.69 141 ALA A C 1
ATOM 1143 O O . ALA A 1 141 ? -8.342 0.489 -12.985 1.00 88.69 141 ALA A O 1
ATOM 1144 N N . SER A 1 142 ? -9.468 -1.231 -12.059 1.00 82.19 142 SER A N 1
ATOM 1145 C CA . SER A 1 142 ? -10.718 -1.050 -12.806 1.00 82.19 142 SER A CA 1
ATOM 1146 C C . SER A 1 142 ? -11.538 0.147 -12.332 1.00 82.19 142 SER A C 1
ATOM 1148 O O . SER A 1 142 ? -12.521 0.499 -12.975 1.00 82.19 142 SER A O 1
ATOM 1150 N N . GLY A 1 143 ? -11.143 0.791 -11.229 1.00 65.94 143 GLY A N 1
ATOM 1151 C CA . GLY A 1 143 ? -11.758 2.034 -10.780 1.00 65.94 143 GLY A CA 1
ATOM 1152 C C . GLY A 1 143 ? -13.229 1.876 -10.415 1.00 65.94 143 GLY A C 1
ATOM 1153 O O . GLY A 1 143 ? -13.996 2.824 -10.591 1.00 65.94 143 GLY A O 1
ATOM 1154 N N . THR A 1 144 ? -13.631 0.711 -9.897 1.00 45.66 144 THR A N 1
ATOM 1155 C CA . THR A 1 144 ? -14.986 0.522 -9.381 1.00 45.66 144 THR A CA 1
ATOM 1156 C C . THR A 1 144 ? -15.153 1.431 -8.165 1.00 45.66 144 THR A C 1
ATOM 1158 O O . THR A 1 144 ? -14.830 1.067 -7.033 1.00 45.66 144 THR A O 1
ATOM 1161 N N . ARG A 1 145 ? -15.632 2.660 -8.398 1.00 41.16 145 ARG A N 1
ATOM 1162 C CA . ARG A 1 145 ? -16.280 3.454 -7.356 1.00 41.16 145 ARG A CA 1
ATOM 1163 C C . ARG A 1 145 ? -17.377 2.547 -6.796 1.00 41.16 145 ARG A C 1
ATOM 1165 O O . ARG A 1 145 ? -18.137 2.009 -7.606 1.00 41.16 145 ARG A O 1
ATOM 1172 N N . PRO A 1 146 ? -17.476 2.312 -5.476 1.00 37.38 146 PRO A N 1
ATOM 1173 C CA . PRO A 1 146 ? -18.703 1.734 -4.961 1.00 37.38 146 PRO A CA 1
ATOM 1174 C C . PRO A 1 146 ? -19.841 2.621 -5.466 1.00 37.38 146 PRO A C 1
ATOM 1176 O O . PRO A 1 146 ? -19.801 3.839 -5.294 1.00 37.38 146 PRO A O 1
ATOM 1179 N N . THR A 1 147 ? -20.796 2.020 -6.171 1.00 34.12 147 THR A N 1
ATOM 1180 C CA . THR A 1 147 ? -22.068 2.652 -6.498 1.00 34.12 147 THR A CA 1
ATOM 1181 C C . THR A 1 147 ? -22.672 3.090 -5.176 1.00 34.12 147 THR A C 1
ATOM 1183 O O . THR A 1 147 ? -23.189 2.273 -4.414 1.00 34.12 147 THR A O 1
ATOM 1186 N N . VAL A 1 148 ? -22.526 4.372 -4.853 1.00 36.72 148 VAL A N 1
ATOM 1187 C CA . VAL A 1 148 ? -23.275 4.977 -3.766 1.00 36.72 148 VAL A CA 1
ATOM 1188 C C . VAL A 1 148 ? -24.714 4.920 -4.253 1.00 36.72 148 VAL A C 1
ATOM 1190 O O . VAL A 1 148 ? -25.074 5.626 -5.193 1.00 36.72 148 VAL A O 1
ATOM 1193 N N . ASN A 1 149 ? -25.503 4.005 -3.692 1.00 35.12 149 ASN A N 1
ATOM 1194 C CA . ASN A 1 149 ? -26.950 4.022 -3.839 1.00 35.12 149 ASN A CA 1
ATOM 1195 C C . ASN A 1 149 ? -27.437 5.329 -3.207 1.00 35.12 149 ASN A C 1
ATOM 1197 O O . ASN A 1 149 ? -27.768 5.374 -2.023 1.00 35.12 149 ASN A O 1
ATOM 1201 N N . LEU A 1 150 ? -27.439 6.408 -3.987 1.00 37.03 150 LEU A N 1
ATOM 1202 C CA . LEU A 1 150 ? -28.254 7.570 -3.696 1.00 37.03 150 LEU A CA 1
ATOM 1203 C C . LEU A 1 150 ? -29.690 7.100 -3.901 1.00 37.03 150 LEU A C 1
ATOM 1205 O O . LEU A 1 150 ? -30.161 6.972 -5.029 1.00 37.03 150 LEU A O 1
ATOM 1209 N N . ARG A 1 151 ? -30.354 6.744 -2.798 1.00 33.53 151 ARG A N 1
ATOM 1210 C CA . ARG A 1 151 ? -31.807 6.597 -2.808 1.00 33.53 151 ARG A CA 1
ATOM 1211 C C . ARG A 1 151 ? -32.390 7.933 -3.282 1.00 33.53 151 ARG A C 1
ATOM 1213 O O . ARG A 1 151 ? -31.968 8.961 -2.748 1.00 33.53 151 ARG A O 1
ATOM 1220 N N . PRO A 1 152 ? -33.315 7.941 -4.252 1.00 48.47 152 PRO A N 1
ATOM 1221 C CA . PRO A 1 152 ? -34.044 9.155 -4.570 1.00 48.47 152 PRO A CA 1
ATOM 1222 C C . PRO A 1 152 ? -34.918 9.510 -3.361 1.00 48.47 152 PRO A C 1
ATOM 1224 O O . PRO A 1 152 ? -35.629 8.651 -2.834 1.00 48.47 152 PRO A O 1
ATOM 1227 N N . THR A 1 153 ? -34.773 10.745 -2.887 1.00 58.81 153 THR A N 1
ATOM 1228 C CA . THR A 1 153 ? -35.758 11.425 -2.035 1.00 58.81 153 THR A CA 1
ATOM 1229 C C . THR A 1 153 ? -36.974 11.800 -2.855 1.00 58.81 153 THR A C 1
ATOM 1231 O O . THR A 1 153 ? -36.743 12.284 -3.989 1.00 58.81 153 THR A O 1
#

Secondary structure (DSSP, 8-state):
---BTTB-HHHHHHHHHHHHHHHHTTSS----S-TTT---SS-EEEE-S--PSSPSTTTT-EEEEHHHHHHHHHTTTTTHHHHHHHHHHHHTTEEEPP-SS--HHHHHHHHTS-S-HHHHHHHTEEEE-PPPSS-HHHHHHHT----------

Sequence (153 aa):
MKPYNGFSPRARRAALTWLKREYAAGRRTPPTVCDACGQHEGVIDAHSEDYSTPFGDHIGRYALCYRCHMAVHCRFGRGWRQWDVYRRLIAAGAVLRPFYTRSFGRFAAEHLVPADPSAALRRAVVRWRQPPPRLILQEIASGTRPTVNLRPT

Foldseek 3Di:
DCDFLNRHPVLLVVLVVVVVVCCVVVVDDFDQAFPQQRDRDADKGQDANDSDPPHDCRRSVGTHALLLRVLLRQCPPQQVVLSVLVLVCSQQFFDFDGHNDNDVVVSCVQGPPDPDNNVSRVVRTPDGDPRDPDSVSVVSVVPPDPPPPPPDD